Protein AF-A0AAW7QJX3-F1 (afdb_monomer)

Secondary structure (DSSP, 8-state):
----HHHHHHHHHHHH-TT-HHHHHHHHHHHHHHHHH-HHHHHHHHHHS-----TT------STT----SS--TT----------

Foldseek 3Di:
DPDDVQLVVLVVQCVVPVPDPVSVVSNVVVVVVVCVVDV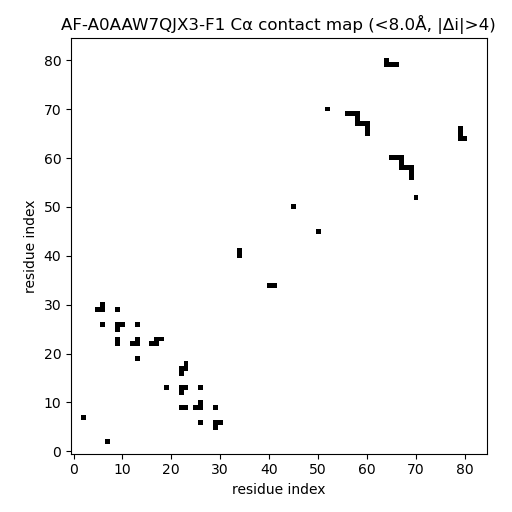PVVVVVVVPDPPPQPPPQDWDFDDQLTDTDSDDDPPDDRDSDDDDD

Solvent-accessible surface area (backbone atoms only — not comparable to full-atom values): 5524 Å² total; per-residue (Å²): 135,83,78,54,65,71,47,54,48,26,50,49,46,23,68,77,36,75,86,38,66,67,34,46,47,48,30,52,50,40,50,52,54,53,39,72,76,31,64,66,59,42,54,51,49,62,68,68,44,76,74,69,68,64,90,78,73,79,69,81,53,76,69,91,71,52,78,66,76,86,70,91,71,84,94,69,82,86,79,66,76,78,83,85,127

Mean predicted aligned error: 13.59 Å

Sequence (85 aa):
MEARPAALEAAQDAAAHPDDEDALAALRLQLKKLLAEDDSLAQELARLLPQSGPAGQTVIASGNRSVAIGGNASGNVIITGDVKR

Nearest PDB structures (foldseek):
  2lpz-assembly1_A  TM=7.276E-01  e=3.428E+00  Salmonella enterica subsp. enterica serovar Typhimurium
  8axk-assembly1_j  TM=7.469E-01  e=8.292E+00  Shigella flexneri
  8axk-assembly1_e  TM=7.462E-01  e=8.875E+00  Shigella flexneri
  2g0u-assembly1_A  TM=5.862E-01  e=8.292E+00  Burkholderia pseudomallei

Structure (mmCIF, N/CA/C/O backbone):
data_AF-A0AAW7QJX3-F1
#
_entry.id   AF-A0AAW7QJX3-F1
#
loop_
_atom_site.group_PDB
_atom_site.id
_atom_site.type_symbol
_atom_site.label_atom_id
_atom_site.label_alt_id
_atom_site.label_comp_id
_atom_site.label_asym_id
_atom_site.label_entity_id
_atom_site.label_seq_id
_atom_site.pdbx_PDB_ins_code
_atom_site.Cartn_x
_atom_site.Cartn_y
_atom_site.Cartn_z
_atom_site.occupancy
_atom_site.B_iso_or_equiv
_atom_site.auth_seq_id
_atom_site.auth_comp_id
_atom_site.auth_asym_id
_atom_site.auth_atom_id
_atom_site.pdbx_PDB_model_num
ATOM 1 N N . MET A 1 1 ? -9.370 17.578 8.590 1.00 44.97 1 MET A N 1
ATOM 2 C CA . MET A 1 1 ? -8.533 16.369 8.488 1.00 44.97 1 MET A CA 1
ATOM 3 C C . MET A 1 1 ? -7.966 16.100 9.869 1.00 44.97 1 MET A C 1
ATOM 5 O O . MET A 1 1 ? -6.951 16.681 10.225 1.00 44.97 1 MET A O 1
ATOM 9 N N . GLU A 1 2 ? -8.666 15.332 10.701 1.00 52.41 2 GLU A N 1
ATOM 10 C CA . GLU A 1 2 ? -8.061 14.864 11.950 1.00 52.41 2 GLU A CA 1
ATOM 11 C C . GLU A 1 2 ? -7.082 13.750 11.592 1.00 52.41 2 GLU A C 1
ATOM 13 O O . GLU A 1 2 ? -7.476 12.708 11.066 1.00 52.41 2 GLU A O 1
ATOM 18 N N . ALA A 1 3 ? -5.791 13.999 11.810 1.00 56.56 3 ALA A N 1
ATOM 19 C CA . ALA A 1 3 ? -4.781 12.964 11.692 1.00 56.56 3 ALA A CA 1
ATOM 20 C C . ALA A 1 3 ? -5.135 11.862 12.691 1.00 56.56 3 ALA A C 1
ATOM 22 O O . ALA A 1 3 ? -5.178 12.104 13.896 1.00 56.56 3 ALA A O 1
ATOM 23 N N . ARG A 1 4 ? -5.435 10.661 12.192 1.00 69.50 4 ARG A N 1
ATOM 24 C CA . ARG A 1 4 ? -5.733 9.520 13.056 1.00 69.50 4 ARG A CA 1
ATOM 25 C C . ARG A 1 4 ? -4.455 9.156 13.806 1.00 69.50 4 ARG A C 1
ATOM 27 O O . ARG A 1 4 ? -3.519 8.691 13.152 1.00 69.50 4 ARG A O 1
ATOM 34 N N . PRO A 1 5 ? -4.398 9.321 15.140 1.00 79.00 5 PRO A N 1
ATOM 35 C CA . PRO A 1 5 ? -3.176 9.060 15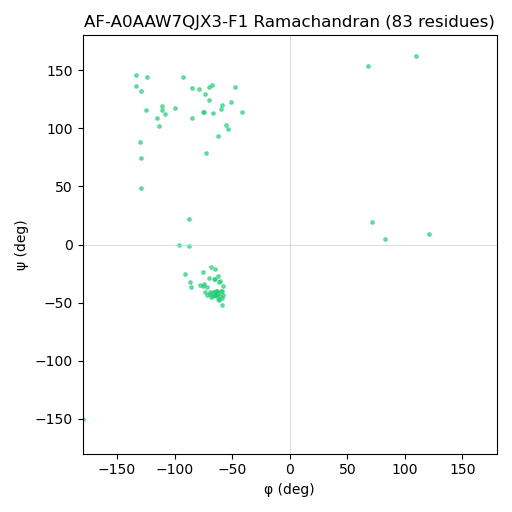.897 1.00 79.00 5 PRO A CA 1
ATOM 36 C C . PRO A 1 5 ? -2.699 7.614 15.704 1.00 79.00 5 PRO A C 1
ATOM 38 O O . PRO A 1 5 ? -1.513 7.389 15.516 1.00 79.00 5 PRO A O 1
ATOM 41 N N . ALA A 1 6 ? -3.632 6.663 15.579 1.00 81.50 6 ALA A N 1
ATOM 42 C CA . ALA A 1 6 ? -3.331 5.257 15.311 1.00 81.50 6 ALA A CA 1
ATOM 43 C C . ALA A 1 6 ? -2.701 4.990 13.928 1.00 81.50 6 ALA A C 1
ATOM 45 O O . ALA A 1 6 ? -1.964 4.024 13.766 1.00 81.50 6 ALA A O 1
ATOM 46 N N . ALA A 1 7 ? -3.000 5.806 12.909 1.00 82.81 7 ALA A N 1
ATOM 47 C CA . ALA A 1 7 ? -2.375 5.664 11.592 1.00 82.81 7 ALA A CA 1
ATOM 48 C C . ALA A 1 7 ? -0.953 6.241 11.585 1.00 82.81 7 ALA A C 1
ATOM 50 O O . ALA A 1 7 ? -0.076 5.703 10.915 1.00 82.81 7 ALA A O 1
ATOM 51 N N . LEU A 1 8 ? -0.730 7.317 12.347 1.00 85.94 8 LEU A N 1
ATOM 52 C CA . LEU A 1 8 ? 0.591 7.910 12.528 1.00 85.94 8 LEU A CA 1
ATOM 53 C C . LEU A 1 8 ? 1.514 6.986 13.332 1.00 85.94 8 LEU A C 1
ATOM 55 O O . LEU A 1 8 ? 2.651 6.778 12.928 1.00 85.94 8 LEU A O 1
ATOM 59 N N . GLU A 1 9 ? 1.009 6.415 14.423 1.00 88.31 9 GLU A N 1
ATOM 60 C CA . GLU A 1 9 ? 1.723 5.443 15.257 1.00 88.31 9 GLU A CA 1
ATOM 61 C C . GLU A 1 9 ? 2.129 4.212 14.439 1.00 88.31 9 GLU A C 1
ATOM 63 O O . GLU A 1 9 ? 3.313 3.921 14.319 1.00 88.31 9 GLU A O 1
ATOM 68 N N . ALA A 1 10 ? 1.185 3.591 13.722 1.00 88.19 10 ALA A N 1
ATOM 69 C CA . ALA A 1 10 ? 1.494 2.444 12.868 1.00 88.19 10 ALA A CA 1
ATOM 70 C C . ALA A 1 10 ? 2.515 2.767 11.755 1.00 88.19 10 ALA A C 1
ATOM 72 O O . ALA A 1 10 ? 3.293 1.905 11.352 1.00 88.19 10 ALA A O 1
ATOM 73 N N . ALA A 1 11 ? 2.528 4.004 11.243 1.00 88.12 11 ALA A N 1
ATOM 74 C CA . ALA A 1 11 ? 3.527 4.440 10.268 1.00 88.12 11 ALA A CA 1
ATOM 75 C C . ALA A 1 11 ? 4.917 4.626 10.896 1.00 88.12 11 ALA A C 1
ATOM 77 O O . ALA A 1 11 ? 5.918 4.324 10.249 1.00 88.12 11 ALA A O 1
ATOM 78 N N . GLN A 1 12 ? 4.986 5.108 12.138 1.00 90.56 12 GLN A N 1
ATOM 79 C CA . GLN A 1 12 ? 6.238 5.242 12.884 1.00 90.56 12 GLN A CA 1
ATOM 80 C C . GLN A 1 12 ? 6.808 3.874 13.262 1.00 90.56 12 GLN A C 1
ATOM 82 O O . GLN A 1 12 ? 8.000 3.654 13.060 1.00 90.56 12 GLN A O 1
ATOM 87 N N . ASP A 1 13 ? 5.964 2.945 13.709 1.00 88.94 13 ASP A N 1
ATOM 88 C CA . ASP A 1 13 ? 6.372 1.586 14.072 1.00 88.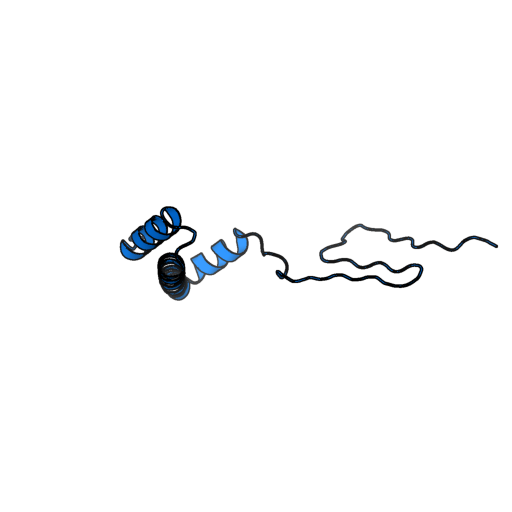94 13 ASP A CA 1
ATOM 89 C C . ASP A 1 13 ? 6.943 0.833 12.867 1.00 88.94 13 ASP A C 1
ATOM 91 O O . ASP A 1 13 ? 8.043 0.289 12.937 1.00 88.94 13 ASP A O 1
ATOM 95 N N . ALA A 1 14 ? 6.261 0.886 11.718 1.00 90.56 14 ALA A N 1
ATOM 96 C CA . ALA A 1 14 ? 6.757 0.287 10.479 1.00 90.56 14 ALA A CA 1
ATOM 97 C C . ALA A 1 14 ? 8.041 0.963 9.956 1.00 90.56 14 ALA A C 1
ATOM 99 O O . ALA A 1 14 ? 8.863 0.316 9.310 1.00 90.56 14 ALA A O 1
ATOM 100 N N . ALA A 1 15 ? 8.234 2.262 10.218 1.00 90.25 15 ALA A N 1
ATOM 101 C CA . ALA A 1 15 ? 9.462 2.970 9.853 1.00 90.25 15 ALA A CA 1
ATOM 102 C C . ALA A 1 15 ? 10.639 2.619 10.779 1.00 90.25 15 ALA A C 1
ATOM 104 O O . ALA A 1 15 ? 11.780 2.558 10.322 1.00 90.25 15 ALA A O 1
ATOM 105 N N . ALA A 1 16 ? 10.370 2.397 12.068 1.00 92.50 16 ALA A N 1
ATOM 106 C CA . ALA A 1 16 ? 11.365 1.977 13.050 1.00 92.50 16 ALA A CA 1
ATOM 107 C C . ALA A 1 16 ? 11.749 0.497 12.888 1.00 92.50 16 ALA A C 1
ATOM 109 O O . ALA A 1 16 ? 12.909 0.135 13.093 1.00 92.50 16 ALA A O 1
ATOM 110 N N . HIS A 1 17 ? 10.792 -0.340 12.482 1.00 90.88 17 HIS A N 1
ATOM 111 C CA . HIS A 1 17 ? 10.943 -1.784 12.337 1.00 90.88 17 HIS A CA 1
ATOM 112 C C . HIS A 1 17 ? 10.452 -2.254 10.956 1.00 90.88 17 HIS A C 1
ATOM 114 O O . HIS A 1 17 ? 9.388 -2.859 10.841 1.00 90.88 17 HIS A O 1
ATOM 120 N N . PRO A 1 18 ? 11.225 -1.998 9.884 1.00 86.25 18 PRO A N 1
ATOM 121 C CA . PRO A 1 18 ? 10.802 -2.305 8.516 1.00 86.25 18 PRO A CA 1
ATOM 122 C C . PRO A 1 18 ? 10.713 -3.806 8.202 1.00 86.25 18 PRO A C 1
ATOM 124 O O . PRO A 1 18 ? 10.040 -4.174 7.243 1.00 86.25 18 PRO A O 1
ATOM 127 N N . ASP A 1 19 ? 11.370 -4.660 8.992 1.00 91.56 19 ASP A N 1
ATOM 128 C CA . ASP A 1 19 ? 11.337 -6.124 8.850 1.00 91.56 19 ASP A CA 1
ATOM 129 C C . ASP A 1 19 ? 10.299 -6.792 9.776 1.00 91.56 19 ASP A C 1
ATOM 131 O O . ASP A 1 19 ? 10.169 -8.016 9.783 1.00 91.56 19 ASP A O 1
ATOM 135 N N . ASP A 1 20 ? 9.575 -6.008 10.579 1.00 91.94 20 ASP A N 1
ATOM 136 C CA . ASP A 1 20 ? 8.545 -6.511 11.486 1.00 91.94 20 ASP A CA 1
ATOM 137 C C . ASP A 1 20 ? 7.212 -6.661 10.738 1.00 91.94 20 ASP A C 1
ATOM 139 O O . ASP A 1 20 ? 6.546 -5.687 10.368 1.00 91.94 20 ASP A O 1
ATOM 143 N N . GLU A 1 21 ? 6.822 -7.913 10.497 1.00 91.25 21 GLU A N 1
ATOM 144 C CA . GLU A 1 21 ? 5.584 -8.242 9.792 1.00 91.25 21 GLU A CA 1
ATOM 145 C C . GLU A 1 21 ? 4.328 -7.745 10.523 1.00 91.25 21 GLU A C 1
ATOM 147 O O . GLU A 1 21 ? 3.362 -7.359 9.857 1.00 91.25 21 GLU A O 1
ATOM 152 N N . ASP A 1 22 ? 4.332 -7.697 11.858 1.00 91.88 22 ASP A N 1
ATOM 153 C CA . ASP A 1 22 ? 3.194 -7.231 12.651 1.00 91.88 22 ASP A CA 1
ATOM 154 C C . ASP A 1 22 ? 3.053 -5.705 12.555 1.00 91.88 22 ASP A C 1
ATOM 156 O O . ASP A 1 22 ? 1.943 -5.194 12.350 1.00 91.88 22 ASP A O 1
ATOM 160 N N . ALA A 1 23 ? 4.170 -4.969 12.594 1.00 89.88 23 ALA A N 1
ATOM 161 C CA . ALA A 1 23 ? 4.185 -3.519 12.378 1.00 89.88 23 ALA A CA 1
ATOM 162 C C . ALA A 1 23 ? 3.708 -3.153 10.958 1.00 89.88 23 ALA A C 1
ATOM 164 O O . A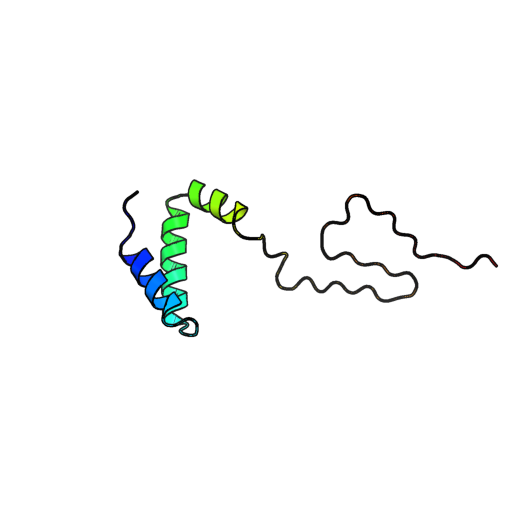LA A 1 23 ? 2.859 -2.271 10.767 1.00 89.88 23 ALA A O 1
ATOM 165 N N . LEU A 1 24 ? 4.172 -3.894 9.945 1.00 89.38 24 LEU A N 1
ATOM 166 C CA . LEU A 1 24 ? 3.711 -3.746 8.562 1.00 89.38 24 LEU A CA 1
ATOM 167 C C . LEU A 1 24 ? 2.220 -4.091 8.408 1.00 89.38 24 LEU A C 1
ATOM 169 O O . LEU A 1 24 ? 1.484 -3.402 7.687 1.00 89.38 24 LEU A O 1
ATOM 173 N N . ALA A 1 25 ? 1.744 -5.140 9.084 1.00 90.50 25 ALA A N 1
ATOM 174 C CA . ALA A 1 25 ? 0.340 -5.536 9.068 1.00 90.50 25 ALA A CA 1
ATOM 175 C C . ALA A 1 25 ? -0.561 -4.473 9.715 1.00 90.50 25 A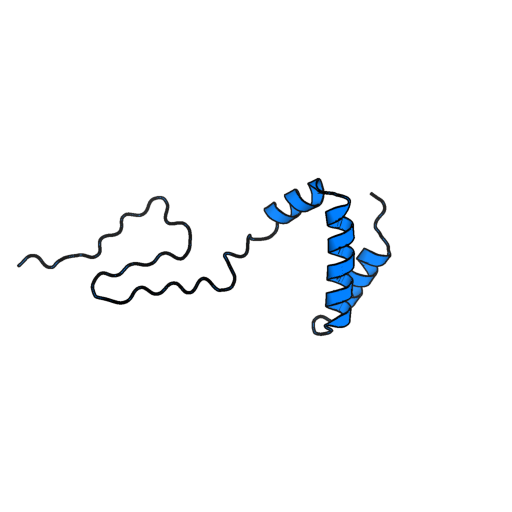LA A C 1
ATOM 177 O O . ALA A 1 25 ? -1.630 -4.160 9.169 1.00 90.50 25 ALA A O 1
ATOM 178 N N . ALA A 1 26 ? -0.121 -3.870 10.823 1.00 90.62 26 ALA A N 1
ATOM 179 C CA . ALA A 1 26 ? -0.818 -2.777 11.491 1.00 90.62 26 ALA A CA 1
ATOM 180 C C . ALA A 1 26 ? -0.946 -1.547 10.579 1.00 90.62 26 ALA A C 1
ATOM 182 O O . ALA A 1 26 ? -2.058 -1.039 10.384 1.00 90.62 26 ALA A O 1
ATOM 183 N N . LEU A 1 27 ? 0.148 -1.124 9.932 1.00 89.81 27 LEU A N 1
ATOM 184 C CA . LEU A 1 27 ? 0.133 -0.024 8.963 1.00 89.81 27 LEU A CA 1
ATOM 185 C C . LEU A 1 27 ? -0.828 -0.311 7.803 1.00 89.81 27 LEU A C 1
ATOM 187 O O . LEU A 1 27 ? -1.668 0.525 7.454 1.00 89.81 27 LEU A O 1
ATOM 191 N N . ARG A 1 28 ? -0.776 -1.523 7.237 1.00 88.50 28 ARG A N 1
ATOM 192 C CA . ARG A 1 28 ? -1.675 -1.943 6.151 1.00 88.50 28 ARG A CA 1
ATOM 193 C C . ARG A 1 28 ? -3.143 -1.884 6.571 1.00 88.50 28 ARG A C 1
ATOM 195 O O . ARG A 1 28 ? -3.993 -1.496 5.768 1.00 88.50 28 ARG A O 1
ATOM 202 N N . LEU A 1 29 ? -3.466 -2.276 7.80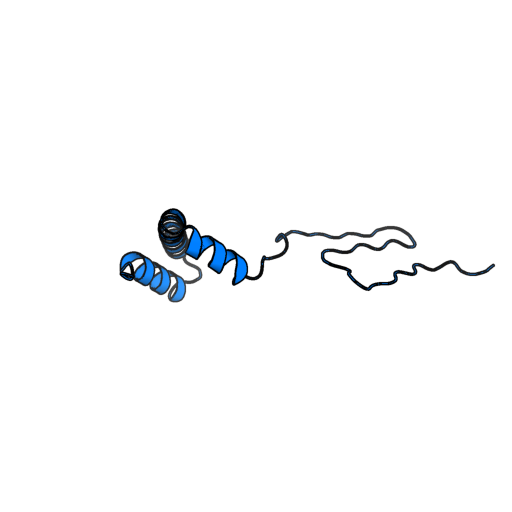3 1.00 90.25 29 LEU A N 1
ATOM 203 C CA . LEU A 1 29 ? -4.831 -2.224 8.322 1.00 90.25 29 LEU A CA 1
ATOM 204 C C . LEU A 1 29 ? -5.326 -0.781 8.478 1.00 90.25 29 LEU A C 1
ATOM 206 O O . LEU A 1 29 ? -6.458 -0.488 8.089 1.00 90.25 29 LEU A O 1
ATOM 210 N N . GLN A 1 30 ? -4.499 0.115 9.019 1.00 89.38 30 GLN A N 1
ATOM 211 C CA . GLN A 1 30 ? -4.877 1.520 9.188 1.00 89.38 30 GLN A CA 1
ATOM 212 C C . GLN A 1 30 ? -5.045 2.230 7.843 1.00 89.38 30 GLN A C 1
ATOM 214 O O . GLN A 1 30 ? -6.037 2.934 7.648 1.00 89.38 30 GLN A O 1
ATOM 219 N N . LEU A 1 31 ? -4.156 1.967 6.880 1.00 86.50 31 LEU A N 1
ATOM 220 C CA . LEU A 1 31 ? -4.294 2.471 5.512 1.00 86.50 31 LEU A CA 1
ATOM 221 C C . LEU A 1 31 ? -5.585 1.975 4.853 1.00 86.50 31 LEU A C 1
ATOM 223 O O . LEU A 1 31 ? -6.310 2.773 4.271 1.00 86.50 31 LEU A O 1
ATOM 227 N N . LYS A 1 32 ? -5.936 0.689 4.993 1.00 86.75 32 LYS A N 1
ATOM 228 C CA . LYS A 1 32 ? -7.207 0.158 4.467 1.00 86.75 32 LYS A CA 1
ATOM 229 C C . LYS A 1 32 ? -8.428 0.881 5.033 1.00 86.75 32 LYS A C 1
ATOM 231 O O . LYS A 1 32 ? -9.348 1.166 4.279 1.00 86.75 32 LYS A O 1
ATOM 236 N N . LYS A 1 33 ? -8.449 1.159 6.340 1.00 87.12 33 LYS A N 1
ATOM 237 C CA . LYS A 1 33 ? -9.559 1.886 6.976 1.00 87.12 33 LYS A CA 1
ATOM 238 C C . LYS A 1 33 ? -9.661 3.315 6.448 1.00 87.12 33 LYS A C 1
ATOM 240 O O . LYS A 1 33 ? -10.756 3.753 6.130 1.00 87.12 33 LYS A O 1
ATOM 245 N N . LEU A 1 34 ? -8.527 4.003 6.315 1.00 84.69 34 LEU A N 1
ATOM 246 C CA . LEU A 1 34 ? -8.478 5.375 5.813 1.00 84.69 34 LEU A CA 1
ATOM 247 C C . LEU A 1 34 ? -8.931 5.466 4.348 1.00 84.69 34 LEU A C 1
ATOM 249 O O . LEU A 1 34 ? -9.722 6.331 3.998 1.00 84.69 34 LEU A O 1
AT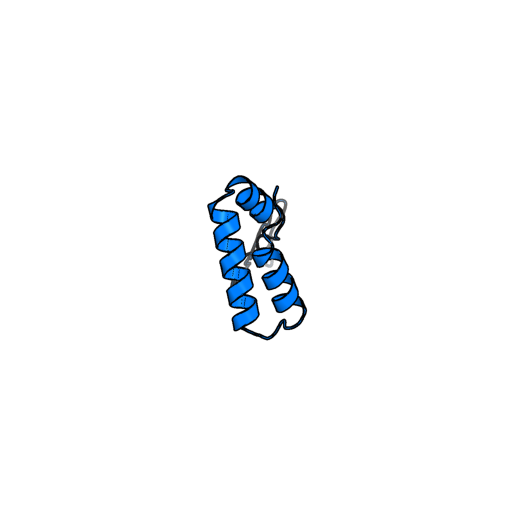OM 253 N N . LEU A 1 35 ? -8.478 4.532 3.510 1.00 83.88 35 LEU A N 1
ATOM 254 C CA . LEU A 1 35 ? -8.859 4.463 2.098 1.00 83.88 35 LEU A CA 1
ATOM 255 C C . LEU A 1 35 ? -10.320 4.045 1.891 1.00 83.88 35 LEU A C 1
ATOM 257 O O . LEU A 1 35 ? -10.909 4.420 0.889 1.00 83.88 35 LEU A O 1
ATOM 261 N N . ALA A 1 36 ? -10.899 3.267 2.810 1.00 83.50 36 ALA A N 1
ATOM 262 C CA . ALA A 1 36 ? -12.310 2.884 2.747 1.00 83.50 36 ALA A CA 1
ATOM 263 C C . ALA A 1 36 ? -13.260 4.024 3.150 1.00 83.50 36 ALA A C 1
ATOM 265 O O . ALA A 1 36 ? -14.434 4.002 2.796 1.00 83.50 36 ALA A O 1
ATOM 266 N N . GLU A 1 37 ? -12.775 4.988 3.929 1.00 83.56 37 GLU A N 1
ATOM 267 C CA . GLU A 1 37 ? -13.542 6.168 4.334 1.00 83.56 37 GLU A CA 1
ATOM 268 C C . GLU A 1 37 ? -13.374 7.342 3.364 1.00 83.56 37 GLU A C 1
ATOM 270 O O . GLU A 1 37 ? -14.257 8.195 3.292 1.00 83.56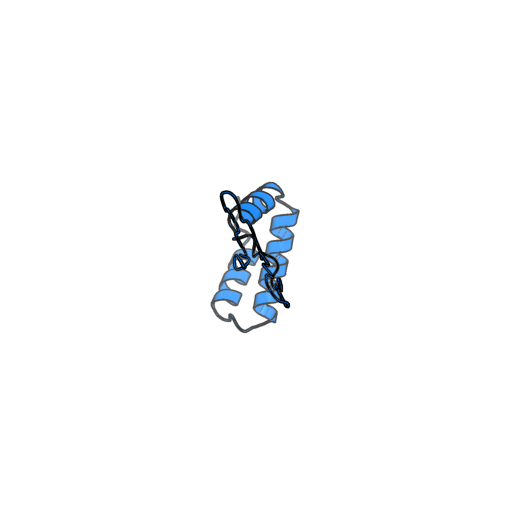 37 GLU A O 1
ATOM 275 N N . ASP A 1 38 ? -12.258 7.391 2.632 1.00 82.31 38 ASP A N 1
ATOM 276 C CA . ASP A 1 38 ? -11.930 8.458 1.691 1.00 82.31 38 ASP A CA 1
ATOM 277 C C . ASP A 1 38 ? -11.506 7.890 0.327 1.00 82.31 38 ASP A C 1
ATOM 279 O O . ASP A 1 38 ? -10.326 7.675 0.027 1.00 82.31 38 ASP A O 1
ATOM 283 N N . ASP A 1 39 ? -12.506 7.680 -0.531 1.00 78.12 39 ASP A N 1
ATOM 284 C CA . ASP A 1 39 ? -12.311 7.223 -1.910 1.00 78.12 39 ASP A CA 1
ATOM 285 C C . ASP A 1 39 ? -11.492 8.219 -2.753 1.00 78.12 39 ASP A C 1
ATOM 287 O O . ASP A 1 39 ? -10.817 7.821 -3.709 1.00 78.12 39 ASP A O 1
ATOM 291 N N . SER A 1 40 ? -11.526 9.515 -2.417 1.00 79.56 40 SER A N 1
ATOM 292 C CA . SER A 1 40 ? -10.772 10.545 -3.141 1.00 79.56 40 SER A CA 1
ATOM 293 C C . SER A 1 40 ? -9.277 10.426 -2.854 1.00 79.56 40 SER A C 1
ATOM 295 O O . SER A 1 40 ? -8.469 10.378 -3.787 1.00 79.56 40 SER A O 1
ATOM 297 N N . LEU A 1 41 ? -8.928 10.203 -1.584 1.00 80.25 41 LEU A N 1
ATOM 298 C CA . LEU A 1 41 ? -7.570 9.890 -1.159 1.00 80.25 41 LEU A CA 1
ATOM 299 C C . LEU A 1 41 ? -7.058 8.614 -1.839 1.00 80.25 41 LEU A C 1
ATOM 301 O O . LEU A 1 41 ? -5.907 8.571 -2.270 1.00 80.25 41 LEU A O 1
ATOM 305 N N . ALA A 1 42 ? -7.900 7.588 -1.994 1.00 79.25 42 ALA A N 1
ATOM 306 C CA . ALA A 1 42 ? -7.514 6.363 -2.694 1.00 79.25 42 ALA A CA 1
ATOM 307 C C . ALA A 1 42 ? -7.180 6.593 -4.172 1.00 79.25 42 ALA A C 1
ATOM 309 O O . ALA A 1 42 ? -6.208 6.032 -4.685 1.00 79.25 42 ALA A O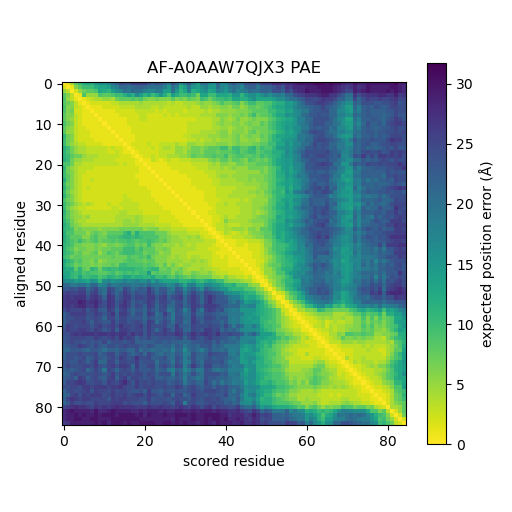 1
ATOM 310 N N . GLN A 1 43 ? -7.945 7.445 -4.855 1.00 79.62 43 GLN A N 1
ATOM 311 C CA . GLN A 1 43 ? -7.681 7.798 -6.248 1.00 79.62 43 GLN A CA 1
ATOM 312 C C . GLN A 1 43 ? -6.420 8.647 -6.410 1.00 79.62 43 GLN A C 1
ATOM 314 O O . GLN A 1 43 ? -5.654 8.423 -7.349 1.00 79.62 43 GLN A O 1
ATOM 319 N N . GLU A 1 44 ? -6.181 9.605 -5.515 1.00 80.94 44 GLU A N 1
ATOM 320 C CA . GLU A 1 44 ? -4.948 10.398 -5.517 1.00 80.94 44 GLU A CA 1
ATOM 321 C C . GLU A 1 44 ? -3.727 9.522 -5.235 1.00 80.94 44 GLU A C 1
ATOM 323 O O . GLU A 1 44 ? -2.729 9.590 -5.955 1.00 80.94 44 GLU A O 1
ATOM 328 N N . LEU A 1 45 ? -3.832 8.619 -4.261 1.00 80.06 45 LEU A N 1
ATOM 329 C CA . LEU A 1 45 ? -2.768 7.683 -3.921 1.00 80.06 45 LEU A CA 1
ATOM 330 C C . LEU A 1 45 ? -2.456 6.744 -5.100 1.00 80.06 45 LEU A C 1
ATOM 332 O O . LEU A 1 45 ? -1.291 6.551 -5.440 1.00 80.06 45 LEU A O 1
ATOM 336 N N . ALA A 1 46 ? -3.476 6.248 -5.807 1.00 78.31 46 ALA A N 1
ATOM 337 C CA . ALA A 1 46 ? -3.309 5.435 -7.016 1.00 78.31 46 ALA A CA 1
ATOM 338 C C . ALA A 1 46 ? -2.665 6.183 -8.203 1.00 78.31 46 ALA A C 1
ATOM 340 O O . ALA A 1 46 ? -2.146 5.536 -9.117 1.00 78.31 46 ALA A O 1
ATOM 341 N N . ARG A 1 47 ? -2.713 7.524 -8.214 1.00 77.69 47 ARG A N 1
ATOM 342 C CA . ARG A 1 47 ? -2.015 8.370 -9.198 1.00 77.69 47 ARG A CA 1
ATOM 343 C C . ARG A 1 47 ? -0.575 8.681 -8.792 1.00 77.69 47 ARG A C 1
ATOM 345 O O . ARG A 1 47 ? 0.258 8.866 -9.674 1.00 77.69 47 ARG A O 1
ATOM 352 N N . LEU A 1 48 ? -0.308 8.792 -7.490 1.00 78.75 48 LEU A N 1
ATOM 353 C CA . LEU A 1 48 ? 1.000 9.168 -6.946 1.00 78.75 48 LEU A CA 1
ATOM 354 C C . LEU A 1 48 ? 1.944 7.982 -6.782 1.00 78.75 48 LEU A C 1
ATOM 356 O O . LEU A 1 48 ? 3.147 8.136 -7.000 1.00 78.75 48 LEU A O 1
ATOM 360 N N . LEU A 1 49 ? 1.434 6.807 -6.401 1.00 76.50 49 LEU A N 1
ATOM 361 C CA . LEU A 1 49 ? 2.274 5.620 -6.419 1.00 76.50 49 LEU A CA 1
ATOM 362 C C . LEU A 1 49 ? 2.599 5.297 -7.875 1.00 76.50 49 LEU A C 1
ATOM 364 O O . LEU A 1 49 ? 1.692 5.327 -8.716 1.00 76.50 49 LEU A O 1
ATOM 368 N N . PRO A 1 50 ? 3.861 4.939 -8.186 1.00 64.00 50 PRO A N 1
ATOM 369 C CA . PRO A 1 50 ? 4.115 4.250 -9.432 1.00 64.00 50 PRO A CA 1
ATOM 370 C C . PRO A 1 50 ? 3.131 3.089 -9.455 1.00 64.00 50 PRO A C 1
ATOM 372 O O . PRO A 1 50 ? 3.084 2.297 -8.511 1.00 64.00 50 PRO A O 1
ATOM 375 N N . GLN A 1 51 ? 2.294 3.028 -10.490 1.00 61.72 51 GLN A N 1
ATOM 376 C CA . GLN A 1 51 ? 1.570 1.804 -10.765 1.00 61.72 51 GLN A CA 1
ATOM 377 C C . GLN A 1 51 ? 2.673 0.810 -11.050 1.00 61.72 51 GLN A C 1
ATOM 379 O O . GLN A 1 51 ? 3.228 0.820 -12.147 1.00 61.72 51 GLN A O 1
ATOM 384 N N . SER A 1 52 ? 3.102 0.085 -10.018 1.00 53.97 52 SER A N 1
ATOM 385 C CA . SER A 1 52 ? 4.080 -0.971 -10.129 1.00 53.97 52 SER A CA 1
ATOM 386 C C . SER A 1 52 ? 3.497 -1.867 -11.200 1.00 53.97 52 SER A C 1
ATOM 388 O O . SER A 1 52 ? 2.531 -2.590 -10.942 1.00 53.97 52 SER A O 1
ATOM 390 N N . GLY A 1 53 ? 3.998 -1.723 -12.433 1.00 56.50 53 GLY A N 1
ATOM 391 C CA . GLY A 1 53 ? 3.648 -2.614 -13.524 1.00 56.50 53 GLY A CA 1
ATOM 392 C C . GLY A 1 53 ? 3.783 -4.019 -12.957 1.00 56.50 53 GLY A C 1
ATOM 393 O O . GLY A 1 53 ? 4.703 -4.228 -12.157 1.00 56.50 53 GLY A O 1
ATOM 394 N N . PRO A 1 54 ? 2.816 -4.907 -13.235 1.00 49.88 54 PRO A N 1
ATOM 395 C CA . PRO A 1 54 ? 2.540 -6.075 -12.412 1.00 49.88 54 PRO A CA 1
ATOM 396 C C . PRO A 1 54 ? 3.847 -6.714 -11.958 1.00 49.88 54 PRO A C 1
ATOM 398 O O . PRO A 1 54 ? 4.642 -7.150 -12.795 1.00 49.88 54 PRO A O 1
ATOM 401 N N . ALA A 1 55 ? 4.109 -6.683 -10.645 1.00 52.06 55 ALA A N 1
ATOM 402 C CA . ALA A 1 55 ? 5.243 -7.380 -10.060 1.00 52.06 55 ALA A CA 1
ATOM 403 C C . ALA A 1 55 ? 5.106 -8.849 -10.486 1.00 52.06 55 ALA A C 1
ATOM 405 O O . ALA A 1 55 ? 4.207 -9.545 -10.018 1.00 52.06 55 ALA A O 1
ATOM 406 N N . GLY A 1 56 ? 5.906 -9.266 -11.472 1.00 53.94 56 GLY A N 1
ATOM 407 C CA . GLY A 1 56 ? 5.732 -10.544 -12.168 1.00 53.94 56 GLY A CA 1
ATOM 408 C C . GLY A 1 56 ? 5.523 -10.483 -13.687 1.00 53.94 56 GLY A C 1
ATOM 409 O O . GLY A 1 56 ? 5.232 -11.523 -14.273 1.00 53.94 56 GLY A O 1
ATOM 410 N N . GLN A 1 57 ? 5.681 -9.338 -14.365 1.00 61.47 57 GLN A N 1
ATOM 411 C CA . GLN A 1 57 ? 5.661 -9.317 -15.835 1.00 61.47 57 GLN A CA 1
ATOM 412 C C . GLN A 1 57 ? 6.945 -9.939 -16.415 1.00 61.47 57 GLN A C 1
ATOM 414 O O . GLN A 1 57 ? 7.874 -9.256 -16.840 1.00 61.47 57 GLN A O 1
ATOM 419 N N . THR A 1 58 ? 6.999 -11.270 -16.432 1.00 63.78 58 THR A N 1
ATOM 420 C CA . THR A 1 58 ? 8.003 -12.036 -17.169 1.00 63.78 58 THR A CA 1
ATOM 421 C C . THR A 1 58 ? 7.664 -11.982 -18.653 1.00 63.78 58 THR A C 1
ATOM 423 O O . THR A 1 58 ? 6.641 -12.498 -19.098 1.00 63.78 58 THR A O 1
ATOM 426 N N . VAL A 1 59 ? 8.525 -11.330 -19.427 1.00 70.50 59 VAL A N 1
ATOM 427 C CA . VAL A 1 59 ? 8.320 -11.091 -20.857 1.00 70.50 59 VAL A CA 1
ATOM 428 C C . VAL A 1 59 ? 9.382 -11.877 -21.604 1.00 70.50 59 VAL A C 1
ATOM 430 O O . VAL A 1 59 ? 10.547 -11.493 -21.630 1.00 70.50 59 VAL A O 1
ATOM 433 N N . ILE A 1 60 ? 8.984 -13.019 -22.162 1.00 77.38 60 ILE A N 1
ATOM 434 C CA . ILE A 1 60 ? 9.888 -13.925 -22.874 1.00 77.38 60 ILE A CA 1
ATOM 435 C C . ILE A 1 60 ? 9.541 -13.883 -24.358 1.00 77.38 60 ILE A C 1
ATOM 437 O O . ILE A 1 60 ? 8.467 -14.312 -24.770 1.00 77.38 60 ILE A O 1
ATOM 441 N N . ALA A 1 61 ? 10.485 -13.404 -25.162 1.00 78.44 61 ALA A N 1
ATOM 442 C CA . ALA A 1 61 ? 10.522 -13.646 -26.597 1.00 78.44 61 ALA A CA 1
ATOM 443 C C . ALA A 1 61 ? 11.530 -14.773 -26.848 1.00 78.44 61 ALA A C 1
ATOM 445 O O . ALA A 1 61 ? 12.714 -14.617 -26.561 1.00 78.44 61 ALA A O 1
ATOM 446 N N . SER A 1 62 ? 11.071 -15.905 -27.377 1.00 78.19 62 SER A N 1
ATOM 447 C CA . SER A 1 62 ? 11.947 -16.990 -27.829 1.00 78.19 62 SER A CA 1
ATOM 448 C C . SER A 1 62 ? 11.652 -17.304 -29.290 1.00 78.19 62 SER A C 1
ATOM 450 O O . SER A 1 62 ? 10.510 -17.175 -29.733 1.00 78.19 62 SER A O 1
ATOM 452 N N . GLY A 1 63 ? 12.680 -17.655 -30.056 1.00 81.50 63 GLY A N 1
ATOM 453 C CA . GLY A 1 63 ? 12.596 -17.838 -31.504 1.00 81.50 63 GLY A CA 1
ATOM 454 C C . GLY A 1 63 ? 13.313 -16.750 -32.306 1.00 81.50 63 GLY A C 1
ATOM 455 O O . GLY A 1 63 ? 13.642 -15.673 -31.808 1.00 81.50 63 GLY A O 1
ATOM 456 N N . ASN A 1 64 ? 13.588 -17.059 -33.572 1.00 80.12 64 ASN A N 1
ATOM 457 C CA . ASN A 1 64 ? 14.278 -16.144 -34.473 1.00 80.12 64 ASN A CA 1
ATOM 458 C C . ASN A 1 64 ? 13.325 -15.008 -34.881 1.00 80.12 64 ASN A C 1
ATOM 460 O O . ASN A 1 64 ? 12.218 -15.297 -35.338 1.00 80.12 64 ASN A O 1
ATOM 464 N N . ARG A 1 65 ? 13.765 -13.745 -34.763 1.00 78.50 65 ARG A N 1
ATOM 465 C CA . ARG A 1 65 ? 12.951 -12.525 -34.985 1.00 78.50 65 ARG A CA 1
ATOM 466 C C . ARG A 1 65 ? 11.891 -12.237 -33.904 1.00 78.50 65 ARG A C 1
ATOM 468 O O . ARG A 1 65 ? 10.957 -11.483 -34.158 1.00 78.50 65 ARG A O 1
ATOM 475 N N . SER A 1 66 ? 12.011 -12.808 -32.706 1.00 84.88 66 SER A N 1
ATOM 476 C CA . SER A 1 66 ? 11.040 -12.562 -31.632 1.00 84.88 66 SER A CA 1
ATOM 477 C C . SER A 1 66 ? 11.281 -11.220 -30.929 1.00 84.88 66 SER A C 1
ATOM 479 O O . SER A 1 66 ? 12.407 -10.897 -30.554 1.00 84.88 66 SER A O 1
ATOM 481 N N . VAL A 1 67 ? 10.206 -10.457 -30.714 1.00 83.25 67 VAL A N 1
ATOM 482 C CA . VAL A 1 67 ? 10.208 -9.203 -29.946 1.00 83.25 67 VAL A CA 1
ATOM 483 C C . VAL A 1 67 ? 9.098 -9.267 -28.911 1.00 83.25 67 VAL A C 1
ATOM 485 O O . VAL A 1 67 ? 7.969 -9.622 -29.238 1.00 83.25 67 VAL A O 1
ATOM 488 N N . ALA A 1 68 ? 9.414 -8.928 -27.665 1.00 86.25 68 ALA A N 1
ATOM 489 C CA . ALA A 1 68 ? 8.442 -8.894 -26.585 1.00 86.25 68 ALA A CA 1
ATOM 490 C C . ALA A 1 68 ? 8.593 -7.595 -25.783 1.00 86.25 68 ALA A C 1
ATOM 492 O O . ALA A 1 68 ? 9.707 -7.148 -25.510 1.00 86.25 68 ALA A O 1
ATOM 493 N N . ILE A 1 69 ? 7.460 -6.970 -25.452 1.00 81.19 69 ILE A N 1
ATOM 494 C CA . ILE A 1 69 ? 7.388 -5.635 -24.850 1.00 81.19 69 ILE A CA 1
ATOM 495 C C . ILE A 1 69 ? 6.592 -5.749 -23.552 1.00 81.19 69 ILE A C 1
ATOM 497 O O . ILE A 1 69 ? 5.413 -6.086 -23.567 1.00 81.19 69 ILE A O 1
ATOM 501 N N . GLY A 1 70 ? 7.247 -5.477 -22.426 1.00 76.12 70 GLY A N 1
ATOM 502 C CA . GLY A 1 70 ? 6.673 -5.585 -21.080 1.00 76.12 70 GLY A CA 1
ATOM 503 C C . GLY A 1 70 ? 5.955 -4.349 -20.568 1.00 76.12 70 GLY A C 1
ATOM 504 O O . GLY A 1 70 ? 5.887 -4.149 -19.363 1.00 76.12 70 GLY A O 1
ATOM 505 N N . GLY A 1 71 ? 5.512 -3.472 -21.459 1.00 77.06 71 GLY A N 1
ATOM 506 C CA . GLY A 1 71 ? 5.028 -2.146 -21.101 1.00 77.06 71 GLY A CA 1
ATOM 507 C C . GLY A 1 71 ? 4.581 -1.370 -22.332 1.00 77.06 71 GLY A C 1
ATOM 508 O O . GLY A 1 71 ? 4.129 -1.956 -23.314 1.00 77.06 71 GLY A O 1
ATOM 509 N N . ASN A 1 72 ? 4.704 -0.045 -22.293 1.00 78.69 72 ASN A N 1
ATOM 510 C CA . ASN A 1 72 ? 4.285 0.816 -23.397 1.00 78.69 72 ASN A CA 1
ATOM 511 C C . ASN A 1 72 ? 5.394 0.947 -24.463 1.00 78.69 72 ASN A C 1
ATOM 513 O O . ASN A 1 72 ? 6.552 1.173 -24.121 1.00 78.69 72 ASN A O 1
ATOM 517 N N . ALA A 1 73 ? 5.038 0.832 -25.746 1.00 75.81 73 ALA A N 1
ATOM 518 C CA . ALA A 1 73 ? 5.931 1.047 -26.892 1.00 75.81 73 ALA A CA 1
ATOM 519 C C . ALA A 1 73 ? 5.316 2.008 -27.922 1.00 75.81 73 ALA A C 1
ATOM 521 O O . ALA A 1 73 ? 5.254 1.725 -29.120 1.00 75.81 73 ALA A O 1
ATOM 522 N N . SER A 1 74 ? 4.816 3.146 -27.452 1.00 83.50 74 SER A N 1
ATOM 523 C CA . SER A 1 74 ? 4.322 4.217 -28.310 1.00 83.50 74 SER A CA 1
ATOM 524 C C . SER A 1 74 ? 5.471 4.909 -29.057 1.00 83.50 74 SER A C 1
ATOM 526 O O . SER A 1 74 ? 6.517 5.205 -28.490 1.00 83.50 74 SER A O 1
ATOM 528 N N . GLY A 1 75 ? 5.279 5.163 -30.356 1.00 84.06 75 GLY A N 1
ATOM 529 C CA . GLY A 1 75 ? 6.265 5.845 -31.209 1.00 84.06 75 GLY A CA 1
ATOM 530 C C . GLY A 1 75 ? 7.383 4.961 -31.776 1.00 84.06 75 GLY A C 1
ATOM 531 O O . GLY A 1 75 ? 8.270 5.479 -32.451 1.00 84.06 75 GLY A O 1
ATOM 532 N N . ASN A 1 76 ? 7.345 3.644 -31.554 1.00 81.25 76 ASN A N 1
ATOM 533 C CA . ASN A 1 76 ? 8.409 2.744 -31.998 1.00 81.25 76 ASN A CA 1
ATOM 534 C C . ASN A 1 76 ? 8.144 2.140 -33.384 1.00 81.25 76 ASN A C 1
ATOM 536 O O . ASN A 1 76 ? 7.025 1.757 -33.720 1.00 81.25 76 ASN A O 1
ATOM 540 N N . VAL A 1 77 ? 9.217 1.967 -34.157 1.00 84.38 77 VAL A N 1
ATOM 541 C CA . VAL A 1 77 ? 9.255 1.133 -35.365 1.00 84.38 77 VAL A CA 1
ATOM 542 C C . VAL A 1 77 ? 10.145 -0.067 -35.060 1.00 84.38 77 VAL A C 1
ATOM 544 O O . VAL A 1 77 ? 11.318 0.099 -34.734 1.00 84.38 77 VAL A O 1
ATOM 547 N N . ILE A 1 78 ? 9.589 -1.277 -35.138 1.00 80.62 78 ILE A N 1
ATOM 548 C CA . ILE A 1 78 ? 10.296 -2.518 -34.800 1.00 80.62 78 ILE A CA 1
ATOM 549 C C . ILE A 1 78 ? 10.572 -3.285 -36.092 1.00 80.62 78 ILE A C 1
ATOM 551 O O . ILE A 1 78 ? 9.650 -3.774 -36.740 1.00 80.62 78 ILE A O 1
ATOM 555 N N . ILE A 1 79 ? 11.849 -3.384 -36.466 1.00 81.25 79 ILE A N 1
ATOM 556 C CA . ILE A 1 79 ? 12.308 -4.092 -37.666 1.00 81.25 79 ILE A CA 1
ATOM 557 C C . ILE A 1 79 ? 13.151 -5.279 -37.210 1.00 81.25 79 ILE A C 1
ATOM 559 O O . ILE A 1 79 ? 14.271 -5.106 -36.740 1.00 81.25 79 ILE A O 1
ATOM 563 N N . THR A 1 80 ? 12.623 -6.492 -37.360 1.00 81.06 80 THR A N 1
ATOM 564 C CA . THR A 1 80 ? 13.314 -7.734 -36.968 1.00 81.06 80 THR A CA 1
ATOM 565 C C . THR A 1 80 ? 14.223 -8.300 -38.061 1.00 81.06 80 THR A C 1
ATOM 567 O O . THR A 1 80 ? 14.879 -9.312 -37.835 1.00 81.06 80 THR A O 1
ATOM 570 N N . GLY A 1 81 ? 14.265 -7.634 -39.223 1.00 75.44 81 GLY A N 1
ATOM 571 C CA . GLY A 1 81 ? 15.094 -7.964 -40.383 1.00 75.44 81 GLY A CA 1
ATOM 572 C C . GLY A 1 81 ? 14.719 -9.268 -41.105 1.00 75.44 81 GLY A C 1
ATOM 573 O O . GLY A 1 81 ? 14.195 -10.206 -40.513 1.00 75.44 81 GLY A O 1
ATOM 574 N N . ASP A 1 82 ? 15.049 -9.316 -42.395 1.00 71.94 82 ASP A N 1
ATOM 575 C CA . ASP A 1 82 ? 15.438 -10.524 -43.132 1.00 71.94 82 ASP A CA 1
ATOM 576 C C . ASP A 1 82 ? 16.698 -10.151 -43.939 1.00 71.94 82 ASP A C 1
ATOM 578 O O . ASP A 1 82 ? 16.840 -9.005 -44.386 1.00 71.94 82 ASP A O 1
ATOM 582 N N . VAL A 1 83 ? 17.634 -11.090 -44.116 1.00 62.12 83 VAL A N 1
ATOM 583 C CA . VAL A 1 83 ? 18.754 -10.902 -45.051 1.00 62.12 83 VAL A CA 1
ATOM 584 C C . VAL A 1 83 ? 18.205 -10.957 -46.475 1.00 62.12 83 VAL A C 1
ATOM 586 O O . VAL A 1 83 ? 17.561 -11.933 -46.860 1.00 62.12 83 VAL A O 1
ATOM 589 N N . LYS A 1 84 ? 18.448 -9.911 -47.272 1.00 53.72 84 LYS A N 1
ATOM 590 C CA . LYS A 1 84 ? 18.254 -10.000 -48.725 1.00 53.72 84 LYS A CA 1
ATOM 591 C C . LYS A 1 84 ? 19.149 -11.131 -49.240 1.00 53.72 84 LYS A C 1
ATOM 593 O O . LYS A 1 84 ? 20.359 -11.075 -49.027 1.00 53.72 84 LYS A O 1
ATOM 598 N N . ARG A 1 85 ? 18.545 -12.153 -49.849 1.00 57.09 85 ARG A N 1
ATOM 599 C CA . ARG A 1 85 ? 19.266 -13.184 -50.601 1.00 57.09 85 ARG A CA 1
ATOM 600 C C . ARG A 1 85 ? 19.681 -12.645 -51.963 1.00 57.09 85 ARG A C 1
ATOM 602 O O . ARG A 1 85 ? 18.899 -11.841 -52.520 1.00 57.09 85 ARG A O 1
#

Radius of gyration: 22.01 Å; Cα contacts (8 Å, |Δi|>4): 37; chains: 1; bounding box: 33×34×66 Å

pLDDT: mean 78.6, std 11.73, range [44.97, 92.5]